Protein AF-D0NGK4-F1 (afdb_monomer)

Radius of gyration: 18.15 Å; Cα contacts (8 Å, |Δi|>4): 78; chains: 1; bounding box: 44×61×39 Å

Solvent-accessible surface area (backbone atoms only — not comparable to full-atom values): 8027 Å² total; per-residue (Å²): 136,86,80,82,77,78,77,78,78,75,67,92,79,68,72,96,68,88,86,91,76,57,71,64,56,53,30,50,50,52,49,55,45,47,66,39,33,70,52,83,58,74,88,54,97,58,81,60,62,70,31,49,55,51,46,50,48,72,72,70,52,84,48,51,69,42,73,64,51,69,74,77,43,56,71,68,59,45,52,52,33,51,50,53,36,52,54,49,52,52,48,63,60,70,46,65,93,88,56,81,75,78,84,59,88,62,38,65,28,77,64,46,40,50,53,55,52,49,62,70,71,49,79,78,84,124

Structure (mmCIF, N/CA/C/O backbone):
data_AF-D0NGK4-F1
#
_entry.id   AF-D0NGK4-F1
#
loop_
_atom_site.group_PDB
_atom_site.id
_atom_site.type_symbol
_atom_site.label_atom_id
_atom_site.label_alt_id
_atom_site.label_comp_id
_atom_site.label_asym_id
_atom_site.label_entity_id
_atom_site.label_seq_id
_atom_site.pdbx_PDB_ins_code
_atom_site.Cartn_x
_atom_site.Cartn_y
_atom_site.Cartn_z
_atom_site.occupancy
_atom_site.B_iso_or_equiv
_atom_site.auth_seq_id
_atom_site.auth_comp_id
_atom_site.auth_asym_id
_atom_site.auth_atom_id
_atom_site.pdbx_PDB_model_num
ATOM 1 N N . MET A 1 1 ? -13.635 49.484 -0.869 1.00 37.66 1 MET A N 1
ATOM 2 C CA . MET A 1 1 ? -12.536 48.650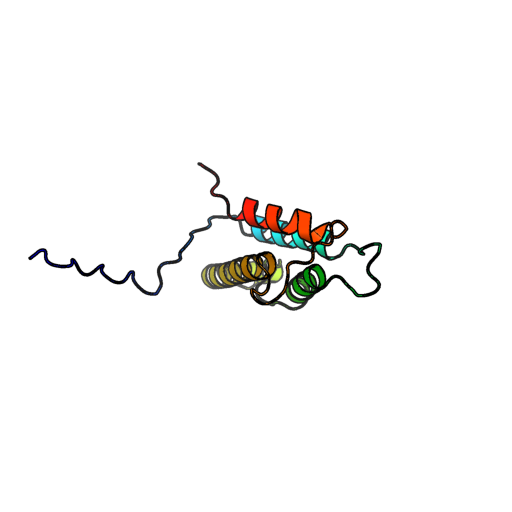 -0.337 1.00 37.66 1 MET A CA 1
ATOM 3 C C . MET A 1 1 ? -13.142 47.331 0.125 1.00 37.66 1 MET A C 1
ATOM 5 O O . MET A 1 1 ? -13.848 47.362 1.124 1.00 37.66 1 MET A O 1
ATOM 9 N N . PRO A 1 2 ? -13.008 46.221 -0.623 1.00 40.62 2 PRO A N 1
ATOM 10 C CA . PRO A 1 2 ? -13.568 44.940 -0.207 1.00 40.62 2 PRO A CA 1
ATOM 11 C C . PRO A 1 2 ? -12.658 44.264 0.825 1.00 40.62 2 PRO A C 1
ATOM 13 O O . PRO A 1 2 ? -11.443 44.187 0.655 1.00 40.62 2 PRO A O 1
ATOM 16 N N . THR A 1 3 ? -13.269 43.801 1.909 1.00 42.81 3 THR A N 1
ATOM 17 C CA . THR A 1 3 ? -12.629 43.135 3.043 1.00 42.81 3 THR A CA 1
ATOM 18 C C . THR A 1 3 ? -12.237 41.711 2.646 1.00 42.81 3 THR A C 1
ATOM 20 O O . THR A 1 3 ? -13.093 40.918 2.254 1.00 42.81 3 THR A O 1
ATOM 23 N N . LEU A 1 4 ? -10.947 41.375 2.737 1.00 49.72 4 LEU A N 1
ATOM 24 C CA . LEU A 1 4 ? -10.470 40.003 2.560 1.00 49.72 4 LEU A CA 1
ATOM 25 C C . LEU A 1 4 ? -11.024 39.125 3.688 1.00 49.72 4 LEU A C 1
ATOM 27 O O . LEU A 1 4 ? -10.622 39.245 4.844 1.00 49.72 4 LEU A O 1
ATOM 31 N N . SER A 1 5 ? -11.951 38.237 3.335 1.00 46.84 5 SER A N 1
ATOM 32 C CA . SER A 1 5 ? -12.421 37.173 4.215 1.00 46.84 5 SER A CA 1
ATOM 33 C C . SER A 1 5 ? -11.261 36.215 4.480 1.00 46.84 5 SER A C 1
ATOM 35 O O . SER A 1 5 ? -10.812 35.504 3.579 1.00 46.84 5 SER A O 1
ATOM 37 N N . SER A 1 6 ? -10.768 36.215 5.717 1.00 51.06 6 SER A N 1
ATOM 38 C CA . SER A 1 6 ? -9.799 35.239 6.208 1.00 51.06 6 SER A CA 1
ATOM 39 C C . SER A 1 6 ? -10.385 33.837 6.027 1.00 51.06 6 SER A C 1
ATOM 41 O O . SER A 1 6 ? -11.415 33.510 6.620 1.00 51.06 6 SER A O 1
ATOM 43 N N . LYS A 1 7 ? -9.777 33.019 5.158 1.00 50.81 7 LYS A N 1
ATOM 44 C CA . LYS A 1 7 ? -10.084 31.588 5.099 1.00 50.81 7 LYS A CA 1
ATOM 45 C C . LYS A 1 7 ? -9.643 30.998 6.433 1.00 50.81 7 LYS A C 1
ATOM 47 O O . LYS A 1 7 ? -8.448 30.968 6.716 1.00 50.81 7 LYS A O 1
ATOM 52 N N . ALA A 1 8 ? -10.611 30.572 7.239 1.00 54.62 8 ALA A N 1
ATOM 53 C CA . ALA A 1 8 ? -10.356 29.791 8.437 1.00 54.62 8 ALA A CA 1
ATOM 54 C C . ALA A 1 8 ? -9.438 28.618 8.067 1.00 54.62 8 ALA A C 1
ATOM 56 O O . ALA A 1 8 ? -9.721 27.865 7.136 1.00 54.62 8 ALA A O 1
ATOM 57 N N . SER A 1 9 ? -8.309 28.526 8.760 1.00 55.38 9 SER A N 1
ATOM 58 C CA . SER A 1 9 ? -7.381 27.409 8.686 1.00 55.38 9 SER A CA 1
ATOM 59 C C . SER A 1 9 ? -8.144 26.118 8.977 1.00 55.38 9 SER A C 1
ATOM 61 O O . SER A 1 9 ? -8.716 25.964 10.057 1.00 55.38 9 SER A O 1
ATOM 63 N N . GLU A 1 10 ? -8.177 25.202 8.006 1.00 60.28 10 GLU A N 1
ATOM 64 C CA . GLU A 1 10 ? -8.672 23.845 8.237 1.00 60.28 10 GLU A CA 1
ATOM 65 C C . GLU A 1 10 ? -7.920 23.240 9.438 1.00 60.28 10 GLU A C 1
ATOM 67 O O . GLU A 1 10 ? -6.709 23.458 9.578 1.00 60.28 10 GLU A O 1
ATOM 72 N N . PRO A 1 11 ? -8.606 22.523 10.343 1.00 56.34 11 PRO A N 1
ATOM 73 C CA . PRO A 1 11 ? -7.965 21.971 11.526 1.00 56.34 11 PRO A CA 1
ATOM 74 C C . PRO A 1 11 ? -6.859 20.993 11.112 1.00 56.34 11 PRO A C 1
ATOM 76 O O . PRO A 1 11 ? -7.127 20.002 10.427 1.00 56.34 11 PRO A O 1
ATOM 79 N N . LEU A 1 12 ? -5.623 21.262 11.560 1.00 58.94 12 LEU A N 1
ATOM 80 C CA . LEU A 1 12 ? -4.502 20.324 11.478 1.00 58.94 12 LEU A CA 1
ATOM 81 C C . LEU A 1 12 ? -4.933 19.001 12.125 1.00 58.94 12 LEU A C 1
ATOM 83 O O . LEU A 1 12 ? -4.993 18.895 13.347 1.00 58.94 12 LEU A O 1
ATOM 87 N N . GLY A 1 13 ? -5.281 18.007 11.312 1.00 64.38 13 GLY A N 1
ATOM 88 C CA . GLY A 1 13 ? -5.730 16.701 11.797 1.00 64.38 13 GLY A CA 1
ATOM 89 C C . GLY A 1 13 ? -6.912 16.104 11.043 1.00 64.38 13 GLY A C 1
ATOM 90 O O . GLY A 1 13 ? -7.203 14.924 11.237 1.00 64.38 13 GLY A O 1
ATOM 91 N N . ARG A 1 14 ? -7.580 16.861 10.162 1.00 74.50 14 ARG A N 1
ATOM 92 C CA . ARG A 1 14 ? -8.537 16.257 9.230 1.00 74.50 14 ARG A CA 1
ATOM 93 C C . ARG A 1 14 ? -7.764 15.522 8.123 1.00 74.50 14 ARG A C 1
ATOM 95 O O . ARG A 1 14 ? -6.929 16.150 7.482 1.00 74.50 14 ARG A O 1
ATOM 102 N N . PRO A 1 15 ? -8.007 14.220 7.894 1.00 75.06 15 PRO A N 1
ATOM 103 C CA . PRO A 1 15 ? -7.360 13.512 6.797 1.00 75.06 15 PRO A CA 1
ATOM 104 C C . PRO A 1 15 ? -7.852 14.054 5.449 1.00 75.06 15 PRO A C 1
ATOM 106 O O . PRO A 1 15 ? -9.056 14.259 5.277 1.00 75.06 15 PRO A O 1
ATOM 109 N N . ASP A 1 16 ? -6.935 14.219 4.491 1.00 80.81 16 ASP A N 1
ATOM 110 C CA . ASP A 1 16 ? -7.250 14.653 3.118 1.00 80.81 16 ASP A CA 1
ATOM 111 C C . ASP A 1 16 ? -8.150 13.647 2.385 1.00 80.81 16 ASP A C 1
ATOM 113 O O . ASP A 1 16 ? -8.908 13.995 1.479 1.00 80.81 16 ASP A O 1
ATOM 117 N N . TYR A 1 17 ? -8.079 12.379 2.797 1.00 80.69 17 TYR A N 1
ATOM 118 C CA . TYR A 1 17 ? -8.830 11.280 2.216 1.00 80.69 17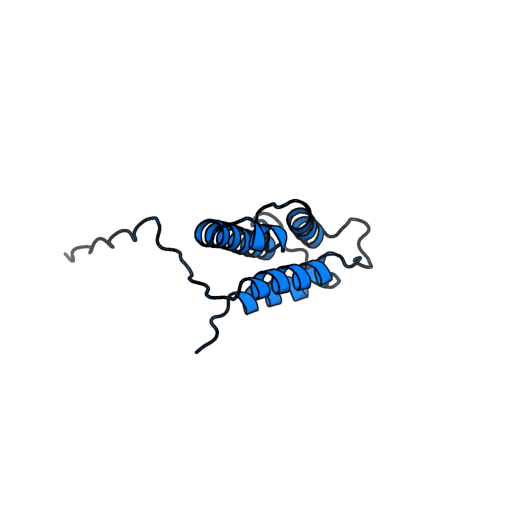 TYR A CA 1
ATOM 119 C C . TYR A 1 17 ? -9.309 10.296 3.290 1.00 80.69 17 TYR A C 1
ATOM 121 O O . TYR A 1 17 ? -8.583 9.979 4.233 1.00 80.69 17 TYR A O 1
ATOM 129 N N . GLN A 1 18 ? -10.533 9.785 3.136 1.00 86.38 18 GLN A N 1
ATOM 130 C CA . GLN A 1 18 ? -11.073 8.701 3.958 1.00 86.38 18 GLN A CA 1
ATOM 131 C C . GLN A 1 18 ? -11.267 7.463 3.089 1.00 86.38 18 GLN A C 1
ATOM 133 O O . GLN A 1 18 ? -11.941 7.524 2.063 1.00 86.38 18 GLN A O 1
ATOM 138 N N . LEU A 1 19 ? -10.684 6.350 3.528 1.00 89.00 19 LEU A N 1
ATOM 139 C CA . LEU A 1 19 ? -10.745 5.066 2.846 1.00 89.00 19 LEU A CA 1
ATOM 140 C C . LEU A 1 19 ? -11.413 4.033 3.754 1.00 89.00 19 LEU A C 1
ATOM 142 O O . LEU A 1 19 ? -10.933 3.774 4.859 1.00 89.00 19 LEU A O 1
ATOM 146 N N . GLU A 1 20 ? -12.480 3.410 3.263 1.00 91.19 20 GLU A N 1
ATOM 147 C CA . GLU A 1 20 ? -13.138 2.289 3.929 1.00 91.19 20 GLU A CA 1
ATOM 148 C C . GLU A 1 20 ? -12.923 1.006 3.123 1.00 91.19 20 GLU A C 1
ATOM 150 O O . GLU A 1 20 ? -13.385 0.868 1.992 1.00 91.19 20 GLU A O 1
ATOM 155 N N . ARG A 1 21 ? -12.167 0.072 3.705 1.00 91.25 21 ARG A N 1
ATOM 156 C CA . ARG A 1 21 ? -11.814 -1.219 3.104 1.00 91.25 21 ARG A CA 1
ATOM 157 C C . ARG A 1 21 ? -11.742 -2.291 4.182 1.00 91.25 21 ARG A C 1
ATOM 159 O O . ARG A 1 21 ? -11.440 -2.005 5.347 1.00 91.25 21 ARG A O 1
ATOM 166 N N . ARG A 1 22 ? -11.981 -3.546 3.807 1.00 91.81 22 ARG A N 1
ATOM 167 C CA . ARG A 1 22 ? -11.753 -4.685 4.702 1.00 91.81 22 ARG A CA 1
ATOM 168 C C . ARG A 1 22 ? -10.255 -4.838 4.912 1.00 91.81 22 ARG A C 1
ATOM 170 O O . ARG A 1 22 ? -9.465 -4.596 4.010 1.00 91.81 22 ARG A O 1
ATOM 177 N N . PHE A 1 23 ? -9.845 -5.325 6.084 1.00 89.06 23 PHE A N 1
ATOM 178 C CA . PHE A 1 23 ? -8.422 -5.578 6.355 1.00 89.06 23 PHE A CA 1
ATOM 179 C C . PHE A 1 23 ? -7.766 -6.484 5.297 1.00 89.06 23 PHE A C 1
ATOM 181 O O . PHE A 1 23 ? -6.605 -6.289 4.952 1.00 89.06 23 PHE A O 1
ATOM 188 N N . ASN A 1 24 ? -8.515 -7.467 4.788 1.00 90.38 24 ASN A N 1
ATOM 189 C CA . ASN A 1 24 ? -8.019 -8.378 3.761 1.00 90.38 24 ASN A CA 1
ATOM 190 C C . ASN A 1 24 ? -7.726 -7.650 2.436 1.00 90.38 24 ASN A C 1
ATOM 192 O O . ASN A 1 24 ? -6.744 -7.995 1.799 1.00 90.38 24 ASN A O 1
ATOM 196 N N . ASP A 1 25 ? -8.461 -6.592 2.086 1.00 94.12 25 ASP A N 1
ATOM 197 C CA . ASP A 1 25 ? -8.224 -5.834 0.848 1.00 94.12 25 ASP A CA 1
ATOM 198 C C . ASP A 1 25 ? -6.839 -5.156 0.865 1.00 94.12 25 ASP A C 1
ATOM 200 O O . ASP A 1 25 ? -6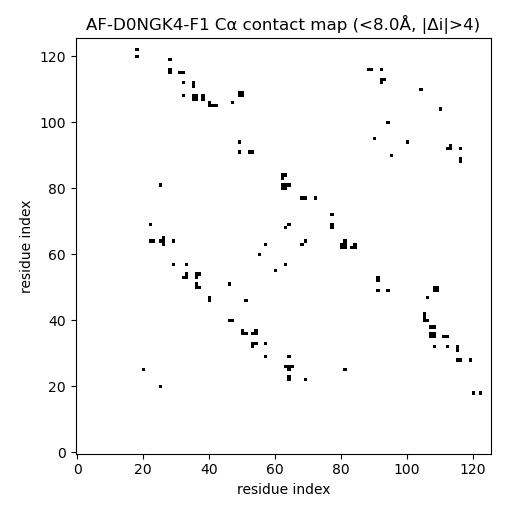.155 -5.086 -0.153 1.00 94.12 25 ASP A O 1
ATOM 204 N N . PHE A 1 26 ? -6.372 -4.705 2.040 1.00 93.94 26 PHE A N 1
ATOM 205 C CA . PHE A 1 26 ? -5.003 -4.196 2.206 1.00 93.94 26 PHE A CA 1
ATOM 206 C C . PHE A 1 26 ? -3.962 -5.309 2.013 1.00 93.94 26 PHE A C 1
ATOM 208 O O . PHE A 1 26 ? -2.902 -5.080 1.428 1.00 93.94 26 PHE A O 1
ATOM 215 N N . ALA A 1 27 ? -4.247 -6.517 2.514 1.00 91.94 27 ALA A N 1
ATOM 216 C CA . ALA A 1 27 ? -3.375 -7.677 2.335 1.00 91.94 27 ALA A CA 1
ATOM 217 C C . ALA A 1 27 ? -3.298 -8.095 0.859 1.00 91.94 27 ALA A C 1
ATOM 219 O O . ALA A 1 27 ? -2.207 -8.389 0.367 1.00 91.94 27 ALA A O 1
ATOM 220 N N . ASP A 1 28 ? -4.422 -8.030 0.148 1.00 94.56 28 ASP A N 1
ATOM 221 C CA . ASP A 1 28 ? -4.503 -8.316 -1.280 1.00 94.56 28 ASP A CA 1
ATOM 222 C C . ASP A 1 28 ? -3.745 -7.268 -2.100 1.00 94.56 28 ASP A C 1
ATOM 224 O O . ASP A 1 28 ? -2.976 -7.640 -2.987 1.00 94.56 28 ASP A O 1
ATOM 228 N N . LEU A 1 29 ? -3.870 -5.973 -1.773 1.00 95.25 29 LEU A N 1
ATOM 229 C CA . LEU A 1 29 ? -3.057 -4.924 -2.399 1.00 95.25 29 LEU A CA 1
ATOM 230 C C . LEU A 1 29 ? -1.559 -5.189 -2.190 1.00 95.25 29 LEU A C 1
ATOM 232 O O . LEU A 1 29 ? -0.787 -5.153 -3.149 1.00 95.25 29 LEU A O 1
ATOM 236 N N . ARG A 1 30 ? -1.141 -5.495 -0.952 1.00 94.62 30 ARG A N 1
ATOM 237 C CA . ARG A 1 30 ? 0.258 -5.836 -0.640 1.00 94.62 30 ARG A CA 1
ATOM 238 C C . ARG A 1 30 ? 0.739 -7.004 -1.504 1.00 94.62 30 ARG A C 1
ATOM 240 O O . ARG A 1 30 ? 1.844 -6.942 -2.039 1.00 94.62 30 ARG A O 1
ATOM 247 N N . TYR A 1 31 ? -0.059 -8.064 -1.619 1.00 93.25 31 TYR A N 1
ATOM 248 C CA . TYR A 1 31 ? 0.297 -9.244 -2.404 1.00 93.25 31 TYR A CA 1
ATOM 249 C C . TYR A 1 31 ? 0.419 -8.931 -3.898 1.00 93.25 31 TYR A C 1
ATOM 251 O O . TYR A 1 31 ? 1.408 -9.316 -4.520 1.00 93.25 31 TYR A O 1
ATOM 259 N N . GLN A 1 32 ? -0.537 -8.191 -4.463 1.00 94.38 32 GLN A N 1
ATOM 260 C CA . GLN A 1 32 ? -0.506 -7.805 -5.873 1.00 94.38 32 GLN A CA 1
ATOM 261 C C . GLN A 1 32 ? 0.744 -6.976 -6.178 1.00 94.38 32 GLN A C 1
ATOM 263 O O . GLN A 1 32 ? 1.508 -7.345 -7.066 1.00 94.38 32 GLN A O 1
ATOM 268 N N . VAL A 1 33 ? 1.023 -5.931 -5.390 1.00 93.56 33 VAL A N 1
ATOM 269 C CA . VAL A 1 33 ? 2.229 -5.103 -5.558 1.00 93.56 33 VAL A CA 1
ATOM 270 C C . VAL A 1 33 ? 3.507 -5.935 -5.437 1.00 93.56 33 VAL A C 1
ATOM 272 O O . VAL A 1 33 ? 4.381 -5.828 -6.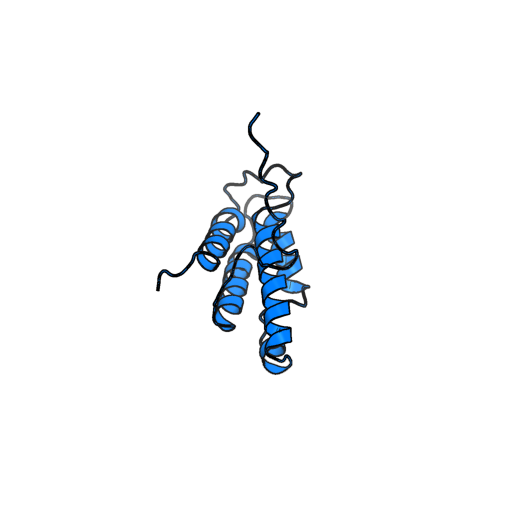295 1.00 93.56 33 VAL A O 1
ATOM 275 N N . TRP A 1 34 ? 3.600 -6.822 -4.440 1.00 92.94 34 TRP A N 1
ATOM 276 C CA . TRP A 1 34 ? 4.735 -7.741 -4.292 1.00 92.94 34 TRP A CA 1
ATOM 277 C C . TRP A 1 34 ? 4.931 -8.634 -5.523 1.00 92.94 34 TRP A C 1
ATOM 279 O O . TRP A 1 34 ? 6.054 -8.787 -5.996 1.00 92.94 34 TRP A O 1
ATOM 289 N N . SER A 1 35 ? 3.845 -9.179 -6.079 1.00 93.06 35 SER A N 1
ATOM 290 C CA . SER A 1 35 ? 3.903 -10.093 -7.226 1.00 93.06 35 SER A CA 1
ATOM 291 C C . SER A 1 35 ? 4.455 -9.445 -8.502 1.00 93.06 35 SER A C 1
ATOM 293 O O . SER A 1 35 ? 5.026 -10.146 -9.340 1.00 93.06 35 SER A O 1
ATOM 295 N N . TYR A 1 36 ? 4.304 -8.123 -8.640 1.00 90.56 36 TYR A N 1
ATOM 296 C CA . TYR A 1 36 ? 4.901 -7.338 -9.721 1.00 90.56 36 TYR A CA 1
ATOM 297 C C . TYR A 1 36 ? 6.322 -6.885 -9.369 1.00 90.56 36 TYR A C 1
ATOM 299 O O . TYR A 1 36 ? 7.221 -7.025 -10.194 1.00 90.56 36 TYR A O 1
ATOM 307 N N . ALA A 1 37 ? 6.546 -6.399 -8.143 1.00 88.75 37 ALA A N 1
ATOM 308 C CA . ALA A 1 37 ? 7.845 -5.896 -7.698 1.00 88.75 37 ALA A CA 1
ATOM 309 C C . ALA A 1 37 ? 8.926 -6.989 -7.602 1.00 88.75 37 ALA A C 1
ATOM 311 O O . ALA A 1 37 ? 10.101 -6.704 -7.794 1.00 88.75 37 ALA A O 1
ATOM 312 N N . GLN A 1 38 ? 8.561 -8.249 -7.333 1.00 87.69 38 GLN A N 1
ATOM 313 C CA . GLN A 1 38 ? 9.546 -9.335 -7.236 1.00 87.69 38 GLN A CA 1
ATOM 314 C C . GLN A 1 38 ? 10.080 -9.826 -8.589 1.00 87.69 38 GLN A C 1
ATOM 316 O O . GLN A 1 38 ? 10.968 -10.684 -8.615 1.00 87.69 38 GLN A O 1
ATOM 321 N N . ARG A 1 39 ? 9.453 -9.435 -9.707 1.00 84.25 39 ARG A N 1
ATOM 322 C CA . ARG A 1 39 ? 9.792 -9.998 -11.017 1.00 84.25 39 ARG A CA 1
ATOM 323 C C . ARG A 1 39 ? 11.177 -9.525 -11.426 1.00 84.25 39 ARG A C 1
ATOM 325 O O . ARG A 1 39 ? 11.533 -8.368 -11.232 1.00 84.25 39 ARG A O 1
ATOM 332 N N . LYS A 1 40 ? 11.965 -10.435 -11.998 1.00 69.06 40 LYS A N 1
ATOM 333 C CA . LYS A 1 40 ? 13.255 -10.064 -12.579 1.00 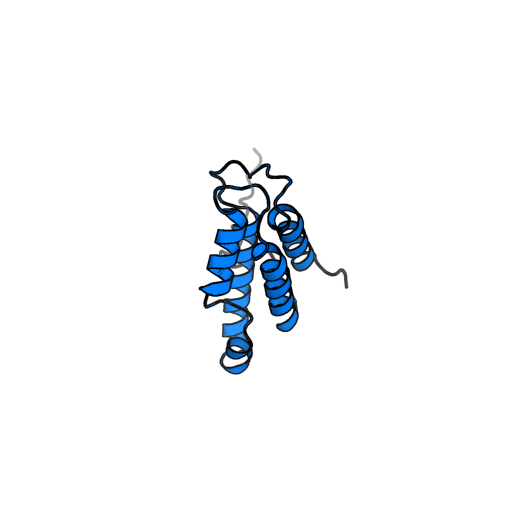69.06 40 LYS A CA 1
ATOM 334 C C . LYS A 1 40 ? 12.993 -9.199 -13.804 1.00 69.06 40 LYS A C 1
ATOM 336 O O . LYS A 1 40 ? 12.202 -9.579 -14.660 1.00 69.06 40 LYS A O 1
ATOM 341 N N . HIS A 1 41 ? 13.671 -8.064 -13.873 1.00 72.69 41 HIS A N 1
ATOM 342 C CA . HIS A 1 41 ? 13.644 -7.210 -15.049 1.00 72.69 41 HIS A CA 1
ATOM 343 C C . HIS A 1 41 ? 14.654 -7.756 -16.051 1.00 72.69 41 HIS A C 1
ATOM 345 O O . HIS A 1 41 ? 15.858 -7.770 -15.787 1.00 72.69 41 HIS A O 1
ATOM 351 N N . GLU A 1 42 ? 14.161 -8.276 -17.170 1.00 55.56 42 GLU A N 1
ATOM 352 C CA . GLU A 1 42 ? 15.018 -8.610 -18.303 1.00 55.56 42 GLU A CA 1
ATOM 353 C C . GLU A 1 42 ? 15.582 -7.295 -18.863 1.00 55.56 42 GLU A C 1
ATOM 355 O O . GLU A 1 42 ? 14.827 -6.361 -19.099 1.00 55.56 42 GLU A O 1
ATOM 360 N N . GLY A 1 43 ? 16.908 -7.189 -19.007 1.00 54.72 43 GLY A N 1
ATOM 361 C CA . GLY A 1 43 ? 17.554 -6.043 -19.669 1.00 54.72 43 GLY A CA 1
ATOM 362 C C . GLY A 1 43 ? 18.272 -5.024 -18.773 1.00 54.72 43 GLY A C 1
ATOM 363 O O . GLY A 1 43 ? 19.088 -4.258 -19.288 1.00 54.72 43 GLY A O 1
ATOM 364 N N . SER A 1 44 ? 18.086 -5.024 -17.446 1.00 54.88 44 SER A N 1
ATOM 365 C CA . SER A 1 44 ? 18.791 -4.079 -16.562 1.00 54.88 44 SER A CA 1
ATOM 366 C C . SER A 1 44 ? 19.995 -4.725 -15.854 1.00 54.88 44 SER A C 1
ATOM 368 O O . SER A 1 44 ? 19.849 -5.526 -14.934 1.00 54.88 44 SER A O 1
ATOM 370 N N . CYS A 1 45 ? 21.221 -4.355 -16.253 1.00 47.56 45 CYS A N 1
ATOM 371 C CA . CYS A 1 45 ? 22.466 -4.776 -15.574 1.00 47.56 45 CYS A CA 1
ATOM 372 C C . CYS A 1 45 ? 22.543 -4.331 -14.100 1.00 47.56 45 CYS A C 1
ATOM 374 O O . CYS A 1 45 ? 23.323 -4.872 -13.320 1.00 47.56 45 CYS A O 1
ATOM 376 N N . THR A 1 46 ? 21.737 -3.346 -13.716 1.00 57.47 46 THR A N 1
ATOM 377 C CA . THR A 1 46 ? 21.542 -2.856 -12.353 1.00 57.47 46 THR A CA 1
ATOM 378 C C . THR A 1 46 ? 20.068 -3.051 -11.993 1.00 57.47 46 THR A C 1
ATOM 380 O O . THR A 1 46 ? 19.200 -2.829 -12.833 1.00 57.47 46 THR A O 1
ATOM 383 N N . GLY A 1 47 ? 19.766 -3.532 -10.784 1.00 67.12 47 GLY A N 1
ATOM 384 C CA . GLY A 1 47 ? 18.391 -3.797 -10.334 1.00 67.12 47 GLY A CA 1
ATOM 385 C C . GLY A 1 47 ? 17.439 -2.604 -10.510 1.00 67.12 47 GLY A C 1
ATOM 386 O O . GLY A 1 47 ? 17.862 -1.448 -10.610 1.00 67.12 47 GLY A O 1
ATOM 387 N N . CYS A 1 48 ? 16.135 -2.878 -10.585 1.00 81.25 48 CYS A N 1
ATOM 388 C CA . CYS A 1 48 ? 15.135 -1.825 -10.721 1.00 81.25 48 CYS A CA 1
ATOM 389 C C . CYS A 1 48 ? 14.896 -1.149 -9.373 1.00 81.25 48 CYS A C 1
ATOM 391 O O . CYS A 1 48 ? 14.153 -1.662 -8.540 1.00 81.25 48 CYS A O 1
ATOM 393 N N . LYS A 1 49 ? 15.442 0.060 -9.211 1.00 83.44 49 LYS A N 1
ATOM 394 C CA . LYS A 1 49 ? 15.302 0.857 -7.986 1.00 83.44 49 LYS A CA 1
ATOM 395 C C . LYS A 1 49 ? 13.852 0.993 -7.499 1.00 83.44 49 LYS A C 1
ATOM 397 O O . LYS A 1 49 ? 13.601 0.871 -6.308 1.00 83.44 49 LYS A O 1
ATOM 402 N N . TYR A 1 50 ? 12.899 1.204 -8.410 1.00 85.44 50 TYR A N 1
ATOM 403 C CA . TYR A 1 50 ? 11.476 1.318 -8.065 1.00 85.44 50 TYR A CA 1
ATOM 404 C C . TYR A 1 50 ? 10.946 0.042 -7.395 1.00 85.44 50 TYR A C 1
ATOM 406 O O . TYR A 1 50 ? 10.368 0.087 -6.310 1.00 85.44 50 TYR A O 1
ATOM 414 N N . CYS A 1 51 ? 11.180 -1.112 -8.020 1.00 87.56 51 CYS A N 1
ATOM 415 C CA . CYS A 1 51 ? 10.780 -2.399 -7.464 1.00 87.56 51 CYS A CA 1
ATOM 416 C C . CYS A 1 51 ? 11.564 -2.735 -6.189 1.00 87.56 51 CYS A C 1
ATOM 418 O O . CYS A 1 51 ? 10.976 -3.265 -5.250 1.00 87.56 51 CYS A O 1
ATOM 420 N N . ASP A 1 52 ? 12.845 -2.367 -6.113 1.00 87.69 52 ASP A N 1
ATOM 421 C CA . ASP A 1 52 ? 13.68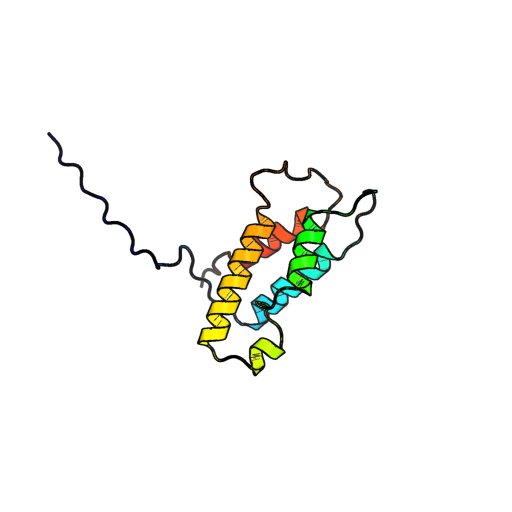6 -2.566 -4.930 1.00 87.69 52 ASP A CA 1
ATOM 422 C C . ASP A 1 52 ? 13.179 -1.761 -3.722 1.00 87.69 52 ASP A C 1
ATOM 424 O O . ASP A 1 52 ? 13.135 -2.288 -2.610 1.00 87.69 52 ASP A O 1
ATOM 428 N N . GLU A 1 53 ? 12.731 -0.517 -3.917 1.00 89.38 53 GLU A N 1
ATOM 429 C CA . GLU A 1 53 ? 12.125 0.304 -2.859 1.00 89.38 53 GLU A CA 1
ATOM 430 C C . GLU A 1 53 ? 10.821 -0.323 -2.338 1.00 89.38 53 GLU A C 1
ATOM 432 O O . GLU A 1 53 ? 10.632 -0.458 -1.122 1.00 89.38 53 GLU A O 1
ATOM 437 N N . PHE A 1 54 ? 9.957 -0.801 -3.241 1.00 89.81 54 PHE A N 1
ATOM 438 C CA . PHE A 1 54 ? 8.756 -1.550 -2.859 1.00 89.81 54 PHE A CA 1
ATOM 439 C C . PHE A 1 54 ? 9.094 -2.846 -2.120 1.00 89.81 54 PHE A C 1
ATOM 441 O O . PHE A 1 54 ? 8.492 -3.141 -1.085 1.00 89.81 54 PHE A O 1
ATOM 448 N N . MET A 1 55 ? 10.066 -3.617 -2.606 1.00 89.62 55 MET A N 1
ATOM 449 C CA . MET A 1 55 ? 10.492 -4.864 -1.973 1.00 89.62 55 MET A CA 1
ATOM 450 C C . MET A 1 55 ? 11.089 -4.618 -0.588 1.00 89.62 55 MET A C 1
ATOM 452 O O . MET A 1 55 ? 10.726 -5.318 0.361 1.00 89.62 55 MET A O 1
ATOM 456 N N . SER A 1 56 ? 11.924 -3.590 -0.441 1.00 88.81 56 SER A N 1
ATOM 457 C CA . SER A 1 56 ? 12.490 -3.173 0.842 1.00 88.81 56 SER A CA 1
ATOM 458 C C . SER A 1 56 ? 11.385 -2.873 1.857 1.00 88.81 56 SER A C 1
ATOM 460 O O . SER A 1 56 ? 11.362 -3.450 2.949 1.00 88.81 56 SER A O 1
ATOM 462 N N . TYR A 1 57 ? 10.383 -2.077 1.473 1.00 89.31 57 TYR A N 1
ATOM 463 C CA . TYR A 1 57 ? 9.235 -1.812 2.337 1.00 89.31 57 TYR A CA 1
ATOM 464 C C . TYR A 1 57 ? 8.446 -3.090 2.668 1.00 89.31 57 TYR A C 1
ATOM 466 O O . TYR A 1 57 ? 8.155 -3.383 3.833 1.00 89.31 57 TYR A O 1
ATOM 474 N N . ILE A 1 58 ? 8.116 -3.898 1.659 1.00 88.12 58 ILE A N 1
ATOM 475 C CA . ILE A 1 58 ? 7.276 -5.094 1.807 1.00 88.12 58 ILE A CA 1
ATOM 476 C C . ILE A 1 58 ? 7.931 -6.154 2.702 1.00 88.12 58 ILE A C 1
ATOM 478 O O . ILE A 1 58 ? 7.232 -6.851 3.457 1.00 88.12 58 ILE A O 1
ATOM 482 N N . VAL A 1 59 ? 9.257 -6.258 2.676 1.00 84.38 59 VAL A N 1
ATOM 483 C CA . VAL A 1 59 ? 10.025 -7.179 3.520 1.00 84.38 59 VAL A CA 1
ATOM 484 C C . VAL A 1 59 ? 10.211 -6.606 4.929 1.00 84.38 59 VAL A C 1
ATOM 486 O O . VAL A 1 59 ? 9.882 -7.292 5.903 1.00 84.38 59 VAL A O 1
ATOM 489 N N . HIS A 1 60 ? 10.646 -5.348 5.055 1.00 80.12 60 HIS A N 1
ATOM 490 C CA . HIS A 1 60 ? 11.158 -4.804 6.320 1.00 80.12 60 HIS A CA 1
ATOM 491 C C . HIS A 1 60 ? 10.160 -3.975 7.140 1.00 80.12 60 HIS A C 1
ATOM 493 O O . HIS A 1 60 ? 10.335 -3.849 8.350 1.00 80.12 60 HIS A O 1
ATOM 499 N N . SER A 1 61 ? 9.093 -3.434 6.545 1.00 82.38 61 SER A N 1
ATOM 500 C CA . SER A 1 61 ? 8.136 -2.604 7.292 1.00 82.38 61 SER A CA 1
ATOM 501 C C . SER A 1 61 ? 7.316 -3.423 8.298 1.00 82.38 61 SER A C 1
ATOM 503 O O . SER A 1 61 ? 6.835 -4.520 7.994 1.00 82.38 61 SER A O 1
ATOM 505 N N . MET A 1 62 ? 7.094 -2.854 9.483 1.00 73.81 62 MET A N 1
ATOM 506 C CA . MET A 1 62 ? 6.210 -3.408 10.520 1.00 73.81 62 MET A CA 1
ATOM 507 C C . MET A 1 62 ? 4.751 -2.951 10.364 1.00 73.81 62 MET A C 1
ATOM 509 O O . MET A 1 62 ? 3.844 -3.561 10.931 1.00 73.81 62 MET A O 1
ATOM 513 N N . SER A 1 63 ? 4.504 -1.925 9.547 1.00 79.19 63 SER A N 1
ATOM 514 C CA . SER A 1 63 ? 3.179 -1.352 9.282 1.00 79.19 63 SER A CA 1
ATOM 515 C C . SER A 1 63 ? 2.503 -2.050 8.113 1.00 79.19 63 SER A C 1
ATOM 517 O O . SER A 1 63 ? 2.179 -1.431 7.108 1.00 79.19 63 SER A O 1
ATOM 519 N N . GLN A 1 64 ? 2.347 -3.370 8.207 1.00 82.62 64 GLN A N 1
ATOM 520 C CA . GLN A 1 64 ? 1.892 -4.179 7.079 1.00 82.62 64 GLN A CA 1
ATOM 521 C C . GLN A 1 64 ? 0.664 -5.019 7.429 1.00 82.62 64 GLN A C 1
ATOM 523 O O . GLN A 1 64 ? 0.549 -5.488 8.564 1.00 82.62 64 GLN A O 1
ATOM 528 N N . PRO A 1 65 ? -0.246 -5.251 6.467 1.00 80.62 65 PRO A N 1
ATOM 529 C CA . PRO A 1 65 ? -1.463 -6.037 6.661 1.00 80.62 65 PRO A CA 1
ATOM 530 C C . PRO A 1 65 ? -1.149 -7.541 6.743 1.00 80.62 65 PRO A C 1
ATOM 532 O O . PRO A 1 65 ? -1.529 -8.339 5.893 1.00 80.62 65 PRO A O 1
ATOM 535 N N . ARG A 1 66 ? -0.392 -7.938 7.770 1.00 84.06 66 ARG A N 1
ATOM 536 C CA . ARG A 1 66 ? 0.012 -9.324 8.035 1.00 84.06 66 ARG A CA 1
ATOM 537 C C . ARG A 1 66 ? -0.989 -9.992 8.976 1.00 84.06 66 ARG A C 1
ATOM 539 O O . ARG A 1 66 ? -1.580 -9.334 9.834 1.00 84.06 66 ARG A O 1
ATOM 546 N N . LEU A 1 67 ? -1.120 -11.316 8.876 1.00 77.50 67 LEU A N 1
ATOM 547 C CA . LEU A 1 67 ? -2.016 -12.094 9.740 1.00 77.50 67 LEU A CA 1
ATOM 548 C C . LEU A 1 67 ? -1.723 -11.862 11.233 1.00 77.50 67 LEU A C 1
ATOM 550 O O . LEU A 1 67 ? -2.651 -11.678 12.012 1.00 77.50 67 LEU A O 1
ATOM 554 N N . PHE A 1 68 ? -0.446 -11.766 11.616 1.00 76.19 68 PHE A N 1
ATOM 555 C CA . PHE A 1 68 ? -0.058 -11.446 12.992 1.00 76.19 68 PHE A CA 1
ATOM 556 C C . PHE A 1 68 ? -0.611 -10.091 13.452 1.00 76.19 68 PHE A C 1
ATOM 558 O O . PHE A 1 68 ? -1.216 -10.026 14.513 1.00 76.19 68 PHE A O 1
ATOM 565 N N . VAL A 1 69 ? -0.511 -9.036 12.631 1.00 77.38 69 VAL A N 1
ATOM 566 C CA . VAL A 1 69 ? -1.082 -7.713 12.949 1.00 77.38 69 VAL A CA 1
ATOM 567 C C . VAL A 1 69 ? -2.593 -7.812 13.164 1.00 77.38 69 VAL A C 1
ATOM 569 O O . VAL A 1 69 ? -3.122 -7.216 14.099 1.00 77.38 69 VAL A O 1
ATOM 572 N N . LYS A 1 70 ? -3.303 -8.608 12.356 1.00 77.31 70 LYS A N 1
ATOM 573 C CA . LYS A 1 70 ? -4.748 -8.838 12.526 1.00 77.31 70 LYS A CA 1
ATOM 574 C C . LYS A 1 70 ? -5.095 -9.506 13.862 1.00 77.31 70 LYS A C 1
ATOM 576 O O . LYS A 1 70 ? -6.164 -9.237 14.399 1.00 77.31 70 LYS A O 1
ATOM 581 N N . LEU A 1 71 ? -4.230 -10.380 14.370 1.00 79.00 71 LEU A N 1
ATOM 582 C CA . LEU A 1 71 ? -4.494 -11.177 15.570 1.00 79.00 71 LEU A CA 1
ATOM 583 C C . LEU A 1 71 ? -4.016 -10.501 16.860 1.00 79.00 71 LEU A C 1
ATOM 585 O O . LEU A 1 71 ? -4.650 -10.670 17.894 1.00 79.00 71 LEU A O 1
ATOM 589 N N . THR A 1 72 ? -2.932 -9.724 16.810 1.00 77.06 72 THR A N 1
ATOM 590 C CA . THR A 1 72 ? -2.299 -9.155 18.013 1.00 77.06 72 THR A CA 1
ATOM 591 C C . THR A 1 72 ? -2.612 -7.687 18.258 1.00 77.06 72 THR A C 1
ATOM 593 O O . THR A 1 72 ? -2.298 -7.171 19.327 1.00 77.06 72 THR A O 1
ATOM 596 N N . THR A 1 73 ? -3.250 -6.999 17.304 1.00 84.69 73 THR A N 1
ATOM 597 C CA . THR A 1 73 ? -3.578 -5.573 17.442 1.00 84.69 73 THR A CA 1
ATOM 598 C C . THR A 1 73 ? -5.078 -5.319 17.551 1.00 84.69 73 THR A C 1
ATOM 600 O O . THR A 1 73 ? -5.888 -5.887 16.806 1.00 84.69 73 THR A O 1
ATOM 603 N N . GLY A 1 74 ? -5.437 -4.403 18.456 1.00 87.88 74 GLY A N 1
ATOM 604 C CA . GLY A 1 74 ? -6.775 -3.822 18.536 1.00 87.88 74 GLY A CA 1
ATOM 605 C C . GLY A 1 74 ? -7.114 -2.965 17.312 1.00 87.88 74 GLY A C 1
ATOM 606 O O . GLY A 1 74 ? -6.242 -2.598 16.519 1.00 87.88 74 GLY A O 1
ATOM 607 N N . VAL A 1 75 ? -8.398 -2.634 17.157 1.00 87.75 75 VAL A N 1
ATOM 608 C CA . VAL A 1 75 ? -8.930 -1.929 15.975 1.00 87.75 75 VAL A CA 1
ATOM 609 C C . VAL A 1 75 ? -8.239 -0.583 15.739 1.00 87.75 75 VAL A C 1
ATOM 611 O O . VAL A 1 75 ? -7.867 -0.290 14.604 1.00 87.75 75 VAL A O 1
ATOM 614 N N . ASP A 1 76 ? -8.001 0.211 16.783 1.00 88.44 76 ASP A N 1
ATOM 615 C CA . ASP A 1 76 ? -7.387 1.538 16.635 1.00 88.44 76 ASP A CA 1
ATOM 616 C C . ASP A 1 76 ? -5.920 1.463 16.210 1.00 88.44 76 ASP A C 1
ATOM 618 O O . ASP A 1 76 ? -5.487 2.193 15.317 1.00 88.44 76 ASP A O 1
ATOM 622 N N . THR A 1 77 ? -5.158 0.530 16.785 1.00 88.50 77 THR A N 1
ATOM 623 C CA . THR A 1 77 ? -3.780 0.256 16.356 1.00 88.50 77 THR A CA 1
ATOM 624 C C . THR A 1 77 ? -3.755 -0.187 14.898 1.00 88.50 77 THR A C 1
ATOM 626 O O . THR A 1 77 ? -2.950 0.310 14.115 1.00 88.50 77 THR A O 1
ATOM 629 N N . ARG A 1 78 ? -4.682 -1.061 14.495 1.00 89.38 78 ARG A N 1
ATOM 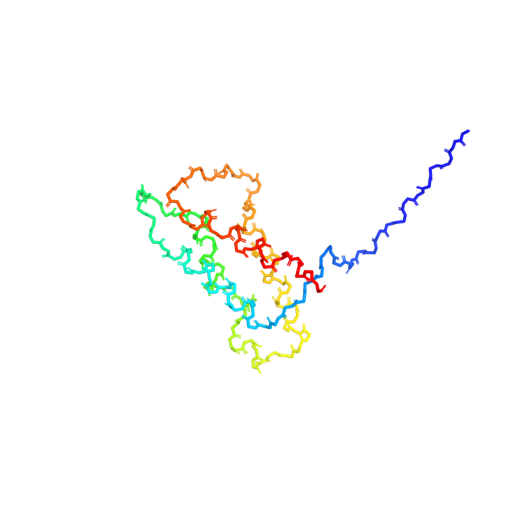630 C CA . ARG A 1 78 ? -4.791 -1.519 13.109 1.00 89.38 78 ARG A CA 1
ATOM 631 C C . ARG A 1 78 ? -5.103 -0.375 12.150 1.00 89.38 78 ARG A C 1
ATOM 633 O O . ARG A 1 78 ? -4.452 -0.282 11.118 1.00 89.38 78 ARG A O 1
ATOM 640 N N . LYS A 1 79 ? -6.029 0.525 12.497 1.00 89.81 79 LYS A N 1
ATOM 641 C CA . LYS A 1 79 ? -6.329 1.727 11.698 1.00 89.81 79 LYS A CA 1
ATOM 642 C C . LYS A 1 79 ? -5.094 2.609 11.515 1.00 89.81 79 LYS A C 1
ATOM 644 O O . LYS A 1 79 ? -4.822 3.037 10.397 1.00 89.81 79 LYS A O 1
ATOM 649 N N . LYS A 1 80 ? -4.312 2.829 12.579 1.00 89.56 80 LYS A N 1
ATOM 650 C CA . LYS A 1 80 ? -3.046 3.581 12.500 1.00 89.56 80 LYS A CA 1
ATOM 651 C C . LYS A 1 80 ? -2.050 2.906 11.557 1.00 89.56 80 LYS A C 1
ATOM 653 O O . LYS A 1 80 ? -1.539 3.562 10.658 1.00 89.56 80 LYS A O 1
ATOM 658 N N . LEU A 1 81 ? -1.844 1.594 11.701 1.00 90.25 81 LEU A N 1
ATOM 659 C CA . LEU A 1 81 ? -0.945 0.832 10.828 1.00 90.25 81 LEU A CA 1
ATOM 660 C C . LEU A 1 81 ? -1.401 0.860 9.363 1.00 90.25 81 LEU A C 1
ATOM 662 O O . LEU A 1 81 ? -0.564 1.010 8.480 1.00 90.25 81 LEU A O 1
ATOM 666 N N . MET A 1 82 ? -2.708 0.752 9.095 1.00 92.19 82 MET A N 1
ATOM 667 C CA . MET A 1 82 ? -3.248 0.824 7.730 1.00 92.19 82 MET A CA 1
ATOM 668 C C . MET A 1 82 ? -3.137 2.228 7.133 1.00 92.19 82 MET A C 1
ATOM 670 O O . MET A 1 82 ? -2.869 2.355 5.942 1.00 92.19 82 MET A O 1
ATOM 674 N N . SER A 1 83 ? -3.269 3.279 7.945 1.00 91.12 83 SER A N 1
ATOM 675 C CA . SER A 1 83 ? -2.998 4.650 7.504 1.00 91.12 83 SER A CA 1
ATOM 676 C C . SER A 1 83 ? -1.526 4.829 7.122 1.00 91.12 83 SER A C 1
ATOM 678 O O . SER A 1 83 ? -1.225 5.321 6.036 1.00 91.12 83 SER A O 1
ATOM 680 N N . THR A 1 84 ? -0.589 4.359 7.954 1.00 91.69 84 THR A N 1
ATOM 681 C CA . THR A 1 84 ? 0.843 4.378 7.616 1.00 91.69 84 THR A CA 1
ATOM 682 C C . THR A 1 84 ? 1.125 3.579 6.344 1.00 91.69 84 THR A C 1
ATOM 684 O O . THR A 1 84 ? 1.780 4.090 5.446 1.00 91.69 84 THR A O 1
ATOM 687 N N . PHE A 1 85 ? 0.578 2.368 6.226 1.00 92.44 85 PHE A N 1
ATOM 688 C CA . PHE A 1 85 ? 0.687 1.540 5.022 1.00 92.44 85 PHE A CA 1
ATOM 689 C C . PHE A 1 85 ? 0.238 2.282 3.754 1.00 92.44 85 PHE A C 1
ATOM 691 O O . PHE A 1 85 ? 0.956 2.290 2.758 1.00 92.44 85 PHE A O 1
ATOM 698 N N . CYS A 1 86 ? -0.921 2.944 3.809 1.00 92.69 86 CYS A N 1
ATOM 699 C CA . CYS A 1 86 ? -1.474 3.701 2.689 1.00 92.69 86 CYS A CA 1
ATOM 700 C C . CYS A 1 86 ? -0.560 4.843 2.245 1.00 92.69 86 CYS A C 1
ATOM 702 O O . CYS A 1 86 ? -0.265 4.973 1.059 1.00 92.69 86 CYS A O 1
ATOM 704 N N . ASN A 1 87 ? -0.102 5.655 3.199 1.00 91.69 87 ASN A N 1
ATOM 705 C CA . ASN A 1 87 ? 0.756 6.799 2.907 1.00 91.69 87 ASN A CA 1
ATOM 706 C C . ASN A 1 87 ? 2.089 6.362 2.290 1.00 91.69 87 ASN A C 1
ATOM 708 O O . ASN A 1 87 ? 2.540 6.956 1.31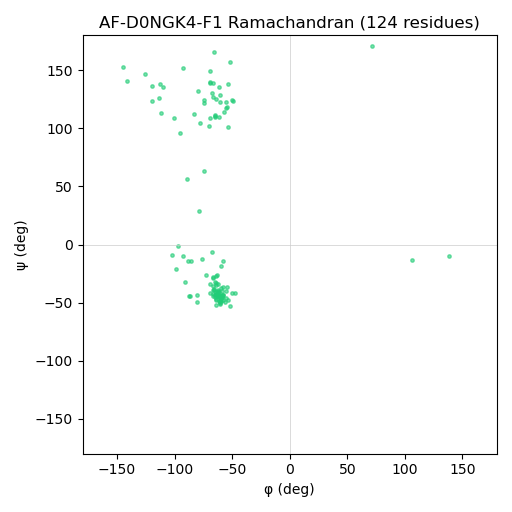6 1.00 91.69 87 ASN A O 1
ATOM 712 N N . GLU A 1 88 ? 2.681 5.282 2.798 1.00 92.44 88 GLU A N 1
ATOM 713 C CA . GLU A 1 88 ? 3.920 4.723 2.251 1.00 92.44 88 GLU A CA 1
ATOM 714 C C . GLU A 1 88 ? 3.731 4.196 0.827 1.00 92.44 88 GLU A C 1
ATOM 716 O O . GLU A 1 88 ? 4.530 4.499 -0.054 1.00 92.44 88 GLU A O 1
ATOM 721 N N . PHE A 1 89 ? 2.635 3.482 0.553 1.00 92.50 89 PHE A N 1
ATOM 722 C CA . PHE A 1 89 ? 2.335 3.004 -0.800 1.00 92.50 89 PHE A CA 1
ATOM 723 C C . PHE A 1 89 ? 2.146 4.156 -1.790 1.00 92.50 89 PHE A C 1
ATOM 725 O O . PHE A 1 89 ? 2.638 4.073 -2.916 1.00 92.50 89 PHE A O 1
ATOM 732 N N . ILE A 1 90 ? 1.487 5.244 -1.384 1.00 91.81 90 ILE A N 1
ATOM 733 C CA . ILE A 1 90 ? 1.355 6.450 -2.213 1.00 91.81 90 ILE A CA 1
ATOM 734 C C . ILE A 1 90 ? 2.730 7.086 -2.453 1.00 91.81 90 ILE A C 1
ATOM 736 O O . ILE A 1 90 ? 3.070 7.376 -3.599 1.00 91.81 90 ILE A O 1
ATOM 740 N N . ASN A 1 91 ? 3.540 7.258 -1.406 1.00 91.06 91 ASN A N 1
ATOM 741 C CA . ASN A 1 91 ? 4.872 7.857 -1.510 1.00 91.06 91 ASN A CA 1
ATOM 742 C C . ASN A 1 91 ? 5.785 7.066 -2.457 1.00 91.06 91 ASN A C 1
ATOM 744 O O . ASN A 1 91 ? 6.373 7.647 -3.368 1.00 91.06 91 ASN A O 1
ATOM 748 N N . LEU A 1 92 ? 5.845 5.743 -2.292 1.00 90.62 92 LEU A N 1
ATOM 749 C CA . LEU A 1 92 ? 6.612 4.846 -3.159 1.00 90.62 92 LEU A CA 1
ATOM 750 C C . LEU A 1 92 ? 6.093 4.871 -4.602 1.00 90.62 92 LEU A C 1
ATOM 752 O O . LEU A 1 92 ? 6.874 4.888 -5.549 1.00 90.62 92 LEU A O 1
ATOM 756 N N . THR A 1 93 ? 4.771 4.935 -4.788 1.00 90.56 93 THR A N 1
ATOM 757 C CA . THR A 1 93 ? 4.156 5.005 -6.122 1.00 90.56 93 THR A CA 1
ATOM 758 C C . THR A 1 93 ? 4.526 6.286 -6.859 1.00 90.56 93 THR A C 1
ATOM 760 O O . THR A 1 93 ? 4.801 6.254 -8.059 1.00 90.56 93 THR A O 1
ATOM 763 N N . LEU A 1 94 ? 4.518 7.421 -6.158 1.00 86.88 94 LEU A N 1
ATOM 764 C CA . LEU A 1 94 ? 4.865 8.716 -6.737 1.00 86.88 94 LEU A CA 1
ATOM 765 C C . LEU A 1 94 ? 6.373 8.850 -6.996 1.00 86.88 94 LEU A C 1
ATOM 767 O O . LEU A 1 94 ? 6.756 9.592 -7.908 1.00 86.88 94 LEU A O 1
ATOM 771 N N . GLY A 1 95 ? 7.189 8.111 -6.237 1.00 76.19 95 GLY A N 1
ATOM 772 C CA . GLY A 1 95 ? 8.646 8.178 -6.245 1.00 76.19 95 GLY A CA 1
ATOM 773 C C . GLY A 1 95 ? 9.180 9.462 -5.602 1.00 76.19 95 GLY A C 1
ATOM 774 O O . GLY A 1 95 ? 8.441 10.409 -5.312 1.00 76.19 95 GLY A O 1
ATOM 775 N N . SER A 1 96 ? 10.498 9.526 -5.395 1.00 61.06 96 SER A N 1
ATOM 776 C CA . SER A 1 96 ? 11.160 10.776 -5.008 1.00 61.06 96 SER A CA 1
ATOM 777 C C . SER A 1 96 ? 10.952 11.841 -6.091 1.00 61.06 96 SER A C 1
ATOM 779 O O . SER A 1 96 ? 11.284 11.625 -7.256 1.00 61.06 96 SER A O 1
ATOM 781 N N . ARG A 1 97 ? 10.480 13.037 -5.705 1.00 51.91 97 ARG A N 1
ATOM 782 C CA . ARG A 1 97 ? 10.352 14.201 -6.608 1.00 51.91 97 ARG A CA 1
ATOM 783 C C . ARG A 1 97 ? 11.677 14.620 -7.266 1.00 51.91 97 ARG A C 1
ATOM 785 O O . ARG A 1 97 ? 11.645 15.430 -8.188 1.00 51.91 97 ARG A O 1
ATOM 792 N N . SER A 1 98 ? 12.822 14.128 -6.783 1.00 47.97 98 SER A N 1
ATOM 793 C CA . SER A 1 98 ? 14.151 14.523 -7.260 1.00 47.97 98 SER A CA 1
ATOM 794 C C . SER A 1 98 ? 14.724 13.632 -8.362 1.00 47.97 98 SER A C 1
ATOM 796 O O . SER A 1 98 ? 15.762 13.988 -8.913 1.00 47.97 98 SER A O 1
ATOM 798 N N . GLU A 1 99 ? 14.112 12.487 -8.674 1.00 54.50 99 GLU A N 1
ATOM 799 C CA . GLU A 1 99 ? 14.656 11.568 -9.677 1.00 54.50 99 GLU A CA 1
ATOM 800 C C . GLU A 1 99 ? 13.799 11.536 -10.946 1.00 54.50 99 GLU A C 1
ATOM 802 O O . GLU A 1 99 ? 12.568 11.464 -10.867 1.00 54.50 99 GLU A O 1
ATOM 807 N N . PRO A 1 100 ? 14.421 11.581 -12.141 1.00 54.00 100 PRO A N 1
ATOM 808 C CA . PRO A 1 100 ? 13.705 11.334 -13.381 1.00 54.00 100 PRO A CA 1
ATOM 809 C C . PRO A 1 100 ? 13.025 9.971 -13.281 1.00 54.00 100 PRO A C 1
ATOM 811 O O . PRO A 1 100 ? 13.703 8.966 -13.065 1.00 54.00 100 PRO A O 1
ATOM 814 N N . ARG A 1 101 ? 11.694 9.925 -13.444 1.00 55.97 101 ARG A N 1
ATOM 815 C CA . ARG A 1 101 ? 10.972 8.648 -13.514 1.00 55.97 101 ARG A CA 1
ATOM 816 C C . ARG A 1 101 ? 11.685 7.754 -14.531 1.00 55.97 101 ARG A C 1
ATOM 818 O O . ARG A 1 101 ? 11.839 8.196 -15.678 1.00 55.97 101 ARG A O 1
ATOM 825 N N . PRO A 1 102 ? 12.120 6.541 -14.147 1.00 55.09 102 PRO A N 1
ATOM 826 C CA . PRO A 1 102 ? 12.740 5.627 -15.086 1.00 55.09 102 PRO A CA 1
ATOM 827 C C . PRO A 1 102 ? 11.772 5.423 -16.247 1.00 55.09 102 PRO A C 1
ATOM 829 O O . PRO A 1 102 ? 10.670 4.926 -16.057 1.00 55.09 102 PRO A O 1
ATOM 832 N N . ARG A 1 103 ? 12.149 5.812 -17.465 1.00 54.12 103 ARG A N 1
ATOM 833 C CA . ARG A 1 103 ? 11.346 5.534 -18.668 1.00 54.12 103 ARG A CA 1
ATOM 834 C C . ARG A 1 103 ? 11.546 4.090 -19.140 1.00 54.12 103 ARG A C 1
ATOM 836 O O . ARG A 1 103 ? 11.499 3.820 -20.333 1.00 54.12 103 ARG A O 1
ATOM 843 N N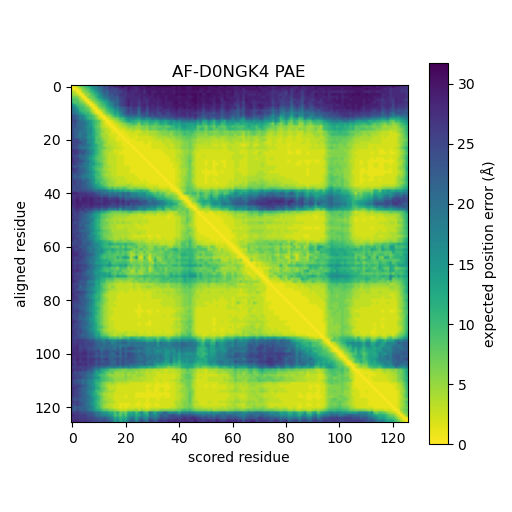 . SER A 1 104 ? 11.844 3.180 -18.211 1.00 57.41 104 SER A N 1
ATOM 844 C CA . SER A 1 104 ? 12.011 1.763 -18.507 1.00 57.41 104 SER A CA 1
ATOM 845 C C . SER A 1 104 ? 10.633 1.202 -18.843 1.00 57.41 104 SER A C 1
ATOM 847 O O . SER A 1 104 ? 9.808 0.957 -17.964 1.00 57.41 104 SER A O 1
ATOM 849 N N . PHE A 1 105 ? 10.385 1.031 -20.140 1.00 59.19 105 PHE A N 1
ATOM 850 C CA . PHE A 1 105 ? 9.213 0.333 -20.667 1.00 59.19 105 PHE A CA 1
ATOM 851 C C . PHE A 1 105 ? 9.243 -1.177 -20.354 1.00 59.19 105 PHE A C 1
ATOM 853 O O . PHE A 1 105 ? 8.260 -1.864 -20.596 1.00 59.19 105 PHE A O 1
ATOM 860 N N . GLU A 1 106 ? 10.343 -1.677 -19.782 1.00 71.38 106 GLU A N 1
ATOM 861 C CA . GLU A 1 106 ? 10.586 -3.090 -19.448 1.00 71.38 106 GLU A CA 1
ATOM 862 C C . GLU A 1 106 ? 10.265 -3.422 -17.976 1.00 71.38 106 GLU A C 1
ATOM 864 O O . GLU A 1 106 ? 10.395 -4.563 -17.531 1.00 71.38 106 GLU A O 1
ATOM 869 N N . CYS A 1 107 ? 9.849 -2.432 -17.179 1.00 81.75 107 CYS A N 1
ATOM 870 C CA . CYS A 1 107 ? 9.463 -2.649 -15.790 1.00 81.75 107 CYS A CA 1
ATOM 871 C C . CYS A 1 107 ? 7.946 -2.835 -15.647 1.00 81.75 107 CYS A C 1
ATOM 873 O O . CYS A 1 107 ? 7.207 -1.864 -15.471 1.00 81.75 107 CYS A O 1
ATOM 875 N N . ASP A 1 108 ? 7.499 -4.096 -15.624 1.00 84.81 108 ASP A N 1
ATOM 876 C CA . ASP A 1 108 ? 6.122 -4.490 -15.283 1.00 84.81 108 ASP A CA 1
ATOM 877 C C . ASP A 1 108 ? 5.610 -3.800 -14.009 1.00 84.81 108 ASP A C 1
ATOM 879 O O . ASP A 1 108 ? 4.466 -3.348 -13.951 1.00 84.81 108 ASP A O 1
ATOM 883 N N . GLY A 1 109 ? 6.464 -3.704 -12.983 1.00 87.19 109 GLY A N 1
ATOM 884 C CA . GLY A 1 109 ? 6.139 -3.058 -11.713 1.00 87.19 109 GLY A CA 1
ATOM 885 C C . GLY A 1 109 ? 5.779 -1.586 -11.881 1.00 87.19 109 GLY A C 1
ATOM 886 O O . GLY A 1 109 ? 4.757 -1.146 -11.362 1.00 87.19 109 GLY A O 1
ATOM 887 N N . LEU A 1 110 ? 6.559 -0.841 -12.664 1.00 85.44 110 LEU A N 1
ATOM 888 C CA . LEU A 1 110 ? 6.323 0.579 -12.915 1.00 85.44 110 LEU A CA 1
ATOM 889 C C . LEU A 1 110 ? 5.034 0.823 -13.716 1.00 85.44 110 LEU A C 1
ATOM 891 O O . LEU A 1 110 ? 4.414 1.872 -13.561 1.00 85.44 110 LEU A O 1
ATOM 895 N N . GLN A 1 111 ? 4.616 -0.138 -14.544 1.00 85.19 111 GLN A N 1
ATOM 896 C CA . GLN A 1 111 ? 3.357 -0.056 -15.289 1.00 85.19 111 GLN A CA 1
ATOM 897 C C . GLN A 1 111 ? 2.147 -0.447 -14.425 1.00 85.19 111 GLN A C 1
ATOM 899 O O . GLN A 1 111 ? 1.117 0.224 -14.456 1.00 85.19 111 GLN A O 1
ATOM 904 N N . ALA A 1 112 ? 2.260 -1.520 -13.638 1.00 90.75 112 ALA A N 1
ATOM 905 C CA . ALA A 1 112 ? 1.129 -2.101 -12.919 1.00 90.75 112 ALA A CA 1
ATOM 906 C C . ALA A 1 112 ? 0.883 -1.475 -11.538 1.00 90.75 112 ALA A C 1
ATOM 908 O O . ALA A 1 112 ? -0.264 -1.200 -11.183 1.00 90.75 112 ALA A O 1
ATOM 909 N N . ILE A 1 113 ? 1.932 -1.242 -10.741 1.00 92.31 113 ILE A N 1
ATOM 910 C CA . ILE A 1 113 ? 1.801 -0.827 -9.334 1.00 92.31 113 ILE A CA 1
ATOM 911 C C . ILE A 1 113 ? 1.051 0.506 -9.185 1.00 92.31 113 ILE A C 1
ATOM 913 O O . ILE A 1 113 ? 0.132 0.554 -8.362 1.00 92.31 113 ILE A O 1
ATOM 917 N N . PRO A 1 114 ? 1.318 1.557 -9.990 1.00 92.38 114 PRO A N 1
ATOM 918 C CA . PRO A 1 114 ? 0.558 2.801 -9.890 1.00 92.38 114 PRO A CA 1
ATOM 919 C C . PRO A 1 114 ? -0.938 2.621 -10.143 1.00 92.38 114 PRO A C 1
ATOM 921 O O . PRO A 1 114 ? -1.751 3.231 -9.451 1.00 92.38 114 PRO A O 1
ATOM 924 N N . TYR A 1 115 ? -1.308 1.752 -11.087 1.00 92.44 115 TYR A N 1
ATOM 925 C CA . TYR A 1 115 ? -2.706 1.436 -11.366 1.00 92.44 115 TYR A CA 1
ATOM 926 C C . TYR A 1 115 ? -3.367 0.694 -10.197 1.00 92.44 115 TYR A C 1
ATOM 928 O O . TYR A 1 115 ? -4.472 1.048 -9.791 1.00 92.44 115 TYR A O 1
ATOM 936 N N . LEU A 1 116 ? -2.684 -0.299 -9.619 1.00 94.44 116 LEU A N 1
ATOM 937 C CA . LEU A 1 116 ? -3.186 -1.048 -8.463 1.00 94.44 116 LEU A CA 1
ATOM 938 C C . LEU A 1 116 ? -3.425 -0.145 -7.253 1.00 94.44 116 LEU A C 1
ATOM 940 O O . LEU A 1 116 ? -4.464 -0.240 -6.599 1.00 94.44 116 LEU A O 1
ATOM 944 N N . VAL A 1 117 ? -2.468 0.741 -6.975 1.00 94.00 117 VAL A N 1
ATOM 945 C CA . VAL A 1 117 ? -2.571 1.716 -5.892 1.00 94.00 117 VAL A CA 1
ATOM 946 C C . VAL A 1 117 ? -3.720 2.672 -6.184 1.00 94.00 117 VAL A C 1
ATOM 948 O O . VAL A 1 117 ? -4.626 2.772 -5.366 1.00 94.00 117 VAL A O 1
ATOM 951 N N . HIS A 1 118 ? -3.770 3.284 -7.367 1.00 93.31 118 HIS A N 1
ATOM 952 C CA . HIS A 1 118 ? -4.869 4.173 -7.748 1.00 93.31 118 HIS A CA 1
ATOM 953 C C . HIS A 1 118 ? -6.244 3.522 -7.556 1.00 93.31 118 HIS A C 1
ATOM 955 O O . HIS A 1 118 ? -7.074 4.054 -6.825 1.00 93.31 118 HIS A O 1
ATOM 961 N N . ARG A 1 119 ? -6.451 2.326 -8.119 1.00 93.38 119 ARG A N 1
ATOM 962 C CA . ARG A 1 119 ? -7.708 1.574 -8.015 1.00 93.38 119 ARG A CA 1
ATOM 963 C C . ARG A 1 119 ? -8.103 1.279 -6.567 1.00 93.38 119 ARG A C 1
ATOM 965 O O . ARG A 1 119 ? -9.284 1.284 -6.238 1.00 93.38 119 ARG A O 1
ATOM 972 N N . PHE A 1 120 ? -7.139 1.003 -5.690 1.00 93.50 120 PHE A N 1
ATOM 973 C CA . PHE A 1 120 ? -7.423 0.765 -4.275 1.00 93.50 120 PHE A CA 1
ATOM 974 C C . PHE A 1 120 ? -7.962 2.019 -3.568 1.00 93.50 120 PHE A C 1
ATOM 976 O O . PHE A 1 120 ? -8.864 1.912 -2.729 1.00 93.50 120 PHE A O 1
ATOM 983 N N . PHE A 1 121 ? -7.426 3.191 -3.928 1.00 91.56 121 PHE A N 1
ATOM 984 C CA . PHE A 1 121 ? -7.825 4.489 -3.383 1.00 91.56 121 PHE A CA 1
ATOM 985 C C . PHE A 1 121 ? -9.015 5.123 -4.101 1.00 91.56 121 PHE A C 1
ATOM 987 O O . PHE A 1 121 ? -9.599 6.044 -3.542 1.00 91.56 121 PHE A O 1
ATOM 994 N N . GLU A 1 122 ? -9.422 4.666 -5.282 1.00 89.31 122 GLU A N 1
ATOM 995 C CA . GLU A 1 122 ? -10.666 5.127 -5.897 1.00 89.31 122 GLU A CA 1
ATOM 996 C C . GLU A 1 122 ? -11.866 4.782 -5.006 1.00 89.31 122 GLU A C 1
ATOM 998 O O . GLU A 1 122 ? -11.975 3.678 -4.460 1.00 89.31 122 GLU A O 1
ATOM 1003 N N . LYS A 1 123 ? -12.775 5.751 -4.834 1.00 67.75 123 LYS A N 1
ATOM 1004 C CA . LYS A 1 123 ? -14.034 5.516 -4.128 1.00 67.75 123 LYS A CA 1
ATOM 1005 C C . LYS A 1 123 ? -14.841 4.501 -4.922 1.00 67.75 123 LYS A C 1
ATOM 1007 O O . LYS A 1 123 ? -15.133 4.713 -6.095 1.00 67.75 123 LYS A O 1
ATOM 1012 N N . GLU A 1 124 ? -15.237 3.424 -4.262 1.00 62.44 124 GLU A N 1
ATOM 1013 C CA . GLU A 1 124 ? -16.322 2.596 -4.769 1.00 62.44 124 GLU A CA 1
ATOM 1014 C C . GLU A 1 124 ? -17.580 3.456 -4.623 1.00 62.44 124 GLU A C 1
ATOM 1016 O O . GLU A 1 124 ? -17.966 3.800 -3.505 1.00 62.44 124 GLU A O 1
ATOM 1021 N N . ASN A 1 125 ? -18.133 3.937 -5.738 1.00 46.62 125 ASN A N 1
ATOM 1022 C CA . ASN A 1 125 ? -19.431 4.600 -5.703 1.00 46.62 125 ASN A CA 1
ATOM 1023 C C . ASN A 1 125 ? -20.430 3.555 -5.189 1.00 46.62 125 ASN A C 1
ATOM 1025 O O . ASN A 1 125 ? -20.654 2.552 -5.865 1.00 46.62 125 ASN A O 1
ATOM 1029 N N . ALA A 1 126 ? -20.908 3.761 -3.961 1.00 36.25 126 ALA A N 1
ATOM 1030 C CA . ALA A 1 126 ? -21.945 2.955 -3.330 1.00 36.25 126 ALA A CA 1
ATOM 1031 C C . ALA A 1 126 ? -23.271 3.064 -4.091 1.00 36.25 126 ALA A C 1
ATOM 1033 O O . ALA A 1 126 ? -23.559 4.171 -4.607 1.00 36.25 126 ALA A O 1
#

Mean predicted aligned error: 9.94 Å

pLDDT: mean 78.42, std 16.14, range [36.25, 95.25]

Organism: Phytophthora infestans (strain T30-4) (NCBI:txid403677)

Nearest PDB structures (foldseek):
  6zif-assembly1_C  TM=4.520E-01  e=6.363E+00  Methylocystis sp. ATCC 49242
  7l7v-assembly2_B  TM=3.724E-01  e=5.418E+00  Arabidopsis thaliana

Sequence (126 aa):
MPTLSSKASEPLGRPDYQLERRFNDFADLRYQVWSYAQRKHEGSCTGCKYCDEFMSYIVHSMSQPRLFVKLTTGVDTRKKLMSTFCNEFINLTLGSRSEPRPRSFECDGLQAIPYLVHRFFEKENA

Foldseek 3Di:
DDDDDPDPPDDPPDDPADADDDLVLQVVLLVVLLVQLVDAQPPDPDGDPLSVLSVCCSPPPPLGSDPCCVVPDDPVVVVVSVVVSLVSLVDSLVDPPPDDDPPPPRRSSNVVSNVSSVVNRDDPPD

Secondary structure (DSSP, 8-state):
-------PPPPTT--S------HHHHHHHHHHHHHHHTS--TT-SS--HHHHHHHHHHHH-SSS--HHHHHHS-HHHHHHHHHHHHHHHHHHHH--TTSPPP--TT-HHHHHHHHHHHHHHS----